Protein 4LDC (pdb70)

CATH classification: 2.60.40.150

Foldseek 3Di:
DDFFWKWKWKWAQAPVQQKIKIWGFKIGQGAADDPVRFFFKKKWKAKPPPVPPDGIDIFDTHPGHRIDGGGDMDIDRHHLVCLQVIKMKMWMWGDDDPDDIHTTFIAIAHCPDDDVSNVQSVVNSVDHRDMRIDMDTTDQDDPPDDDRD

Structure (mmCIF, N/CA/C/O backbone):
data_4LDC
#
_entry.id   4LDC
#
_cell.length_a   90.802
_cell.length_b   40.091
_cell.length_c   36.922
_cell.angle_alpha   90.00
_cell.angle_beta   105.47
_cell.angle_gamma   90.00
#
_symmetry.space_group_name_H-M   'C 1 2 1'
#
loop_
_entity.id
_entity.type
_entity.pdbx_description
1 polymer 'Double C2-like domain-containing protein beta'
2 non-polymer 'CALCIUM ION'
3 non-polymer 'CITRATE ANION'
4 water water
#
loop_
_atom_site.group_PDB
_atom_site.id
_atom_site.type_symbol
_atom_site.label_atom_id
_atom_site.label_alt_id
_atom_site.label_comp_id
_atom_site.label_asym_id
_atom_site.label_entity_id
_atom_site.label_seq_id
_atom_site.pdbx_PDB_ins_code
_atom_site.Cartn_x
_atom_site.Cartn_y
_atom_site.Cartn_z
_atom_site.occupancy
_atom_site.B_iso_or_equiv
_atom_site.auth_seq_id
_atom_site.auth_comp_id
_atom_site.auth_asym_id
_atom_site.auth_atom_id
_atom_site.pdbx_PDB_model_num
ATOM 1 N N . GLY A 1 1 ? 28.031 8.605 10.759 1.00 18.03 264 GLY A N 1
ATOM 2 C CA . GLY A 1 1 ? 27.042 7.982 9.839 1.00 16.93 264 GLY A CA 1
ATOM 3 C C . GLY A 1 1 ? 27.482 8.136 8.399 1.00 16.71 264 GLY A C 1
ATOM 4 O O . GLY A 1 1 ? 28.110 9.132 8.028 1.00 17.48 264 GLY A O 1
ATOM 10 N N . GLU A 1 2 ? 27.146 7.145 7.587 1.00 10.39 265 GLU A N 1
ATOM 11 C CA . GLU A 1 2 ? 27.503 7.156 6.180 1.00 9.77 265 GLU A CA 1
ATOM 12 C C . GLU A 1 2 ? 26.332 7.652 5.333 1.00 6.20 265 GLU A C 1
ATOM 13 O O . GLU A 1 2 ? 25.171 7.511 5.726 1.00 7.43 265 GLU A O 1
ATOM 25 N N . GLU A 1 3 ? 26.644 8.220 4.169 1.00 6.03 266 GLU A N 1
ATOM 26 C CA . GLU A 1 3 ? 25.635 8.818 3.296 1.00 5.22 266 GLU A CA 1
ATOM 27 C C . GLU A 1 3 ? 24.942 7.774 2.464 1.00 4.56 266 GLU A C 1
ATOM 28 O O . GLU A 1 3 ? 25.594 6.895 1.921 1.00 7.68 266 GLU A O 1
ATOM 40 N N . ARG A 1 4 ? 23.629 7.911 2.317 1.00 3.04 267 ARG A N 1
ATOM 41 C CA . ARG A 1 4 ? 22.838 6.914 1.612 1.00 3.42 267 ARG A CA 1
ATOM 42 C C . ARG A 1 4 ? 21.911 7.540 0.571 1.00 3.58 267 ARG A C 1
ATOM 43 O O . ARG A 1 4 ? 20.956 6.920 0.140 1.00 4.00 267 ARG A O 1
ATOM 64 N N . GLY A 1 5 ? 22.234 8.756 0.143 1.00 3.25 268 GLY A N 1
ATOM 65 C CA . GLY A 1 5 ? 21.406 9.479 -0.804 1.00 3.55 268 GLY A CA 1
ATOM 66 C C . GLY A 1 5 ? 20.874 10.751 -0.178 1.00 2.62 268 GLY A C 1
ATOM 67 O O . GLY A 1 5 ? 21.260 11.137 0.937 1.00 3.19 268 GLY A O 1
ATOM 71 N N . ARG A 1 6 ? 19.994 11.416 -0.913 1.00 2.73 269 ARG A N 1
ATOM 72 C CA . ARG A 1 6 ? 19.439 12.686 -0.466 1.00 3.03 269 ARG A CA 1
ATOM 73 C C . ARG A 1 6 ? 17.928 12.658 -0.621 1.00 1.54 269 ARG A C 1
ATOM 74 O O . ARG A 1 6 ? 17.401 12.012 -1.533 1.00 2.79 269 ARG A O 1
ATOM 95 N N . ILE A 1 7 ? 17.243 13.378 0.265 1.00 1.93 270 ILE A N 1
ATOM 96 C CA . ILE A 1 7 ? 15.795 13.486 0.225 1.00 1.63 270 ILE A CA 1
ATOM 97 C C . ILE A 1 7 ? 15.387 14.949 0.341 1.00 1.26 270 ILE A C 1
ATOM 98 O O . ILE A 1 7 ? 15.958 15.717 1.121 1.00 2.09 270 ILE A O 1
ATOM 114 N N . LEU A 1 8 ? 14.407 15.329 -0.475 1.00 1.53 271 LEU A N 1
ATOM 115 C CA . LEU A 1 8 ? 13.860 16.675 -0.482 1.00 1.37 271 LEU A CA 1
ATOM 116 C C . LEU A 1 8 ? 12.541 16.656 0.292 1.00 1.46 271 LEU A C 1
ATOM 117 O O . LEU A 1 8 ? 11.584 15.982 -0.112 1.00 1.94 271 LEU A O 1
ATOM 133 N N . ILE A 1 9 ? 12.514 17.372 1.414 1.00 2.00 272 ILE A N 1
ATOM 134 C CA . ILE A 1 9 ? 11.370 17.399 2.308 1.00 1.96 272 ILE A CA 1
ATOM 135 C C . ILE A 1 9 ? 10.811 18.802 2.394 1.00 1.89 272 ILE A C 1
ATOM 136 O O . ILE A 1 9 ? 11.564 19.767 2.540 1.00 2.03 272 ILE A O 1
ATOM 152 N N . SER A 1 10 ? 9.493 18.911 2.318 1.00 1.97 273 SER A N 1
ATOM 153 C CA A SER A 1 10 ? 8.832 20.191 2.534 0.41 3.18 273 SER A CA 1
ATOM 154 C CA B SER A 1 10 ? 8.816 20.180 2.520 0.59 3.49 273 SER A CA 1
ATOM 155 C C . SER A 1 10 ? 8.100 20.163 3.864 1.00 3.43 273 SER A C 1
ATOM 156 O O . SER A 1 10 ? 7.509 19.146 4.254 1.00 4.64 273 SER A O 1
ATOM 169 N N . LEU A 1 11 ? 8.158 21.278 4.577 1.00 2.99 274 LEU A N 1
ATOM 170 C CA . LEU A 1 11 ? 7.461 21.437 5.846 1.00 3.18 274 LEU A CA 1
ATOM 171 C C . LEU A 1 11 ? 6.690 22.743 5.810 1.00 3.59 274 LEU A C 1
ATOM 172 O O . LEU A 1 11 ? 7.237 23.783 5.449 1.00 4.36 274 LEU A O 1
ATOM 188 N N . LYS A 1 12 ? 5.437 22.700 6.231 1.00 3.32 275 LYS A N 1
ATOM 189 C CA . LYS A 1 12 ? 4.658 23.918 6.383 1.00 4.58 275 LYS A CA 1
ATOM 190 C C . LYS A 1 12 ? 3.719 23.758 7.548 1.00 4.24 275 LYS A C 1
ATOM 191 O O . LYS A 1 12 ? 2.927 22.814 7.579 1.00 5.60 275 LYS A O 1
ATOM 210 N N . TYR A 1 13 ? 3.804 24.653 8.522 1.00 4.06 276 TYR A N 1
ATOM 211 C CA . TYR A 1 13 ? 2.815 24.645 9.576 1.00 4.72 276 TYR A CA 1
ATOM 212 C C . TYR A 1 13 ? 1.654 25.543 9.166 1.00 5.76 276 TYR A C 1
ATOM 213 O O . TYR A 1 13 ? 1.823 26.749 8.944 1.00 6.95 276 TYR A O 1
ATOM 231 N N . SER A 1 14 ? 0.482 24.938 9.032 1.00 5.71 277 SER A N 1
ATOM 232 C CA . SE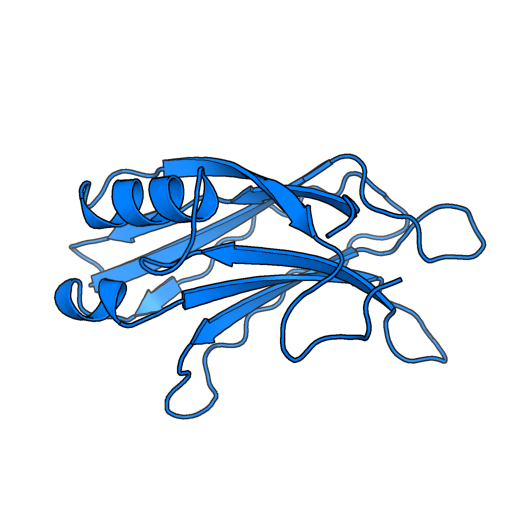R A 1 14 ? -0.726 25.668 8.684 1.00 7.05 277 SER A CA 1
ATOM 233 C C . SER A 1 14 ? -1.487 26.121 9.917 1.00 7.77 277 SER A C 1
ATOM 234 O O . SER A 1 14 ? -1.970 25.293 10.688 1.00 9.16 277 SER A O 1
ATOM 242 N N . SER A 1 15 ? -1.589 27.434 10.103 1.00 8.86 278 SER A N 1
ATOM 243 C CA . SER A 1 15 ? -2.372 28.000 11.202 1.00 12.20 278 SER A CA 1
ATOM 244 C C . SER A 1 15 ? -3.852 27.628 11.123 1.00 13.45 278 SER A C 1
ATOM 245 O O . SER A 1 15 ? -4.482 27.330 12.139 1.00 16.63 278 SER A O 1
ATOM 253 N N . GLN A 1 16 ? -4.410 27.665 9.919 1.00 14.91 279 GLN A N 1
ATOM 254 C CA . GLN A 1 16 ? -5.822 27.353 9.704 1.00 18.76 279 GLN A CA 1
ATOM 255 C C . GLN A 1 16 ? -6.135 25.907 10.078 1.00 17.81 279 GLN A C 1
ATOM 256 O O . GLN A 1 16 ? -7.086 25.631 10.814 1.00 19.97 279 GLN A O 1
ATOM 270 N N . LYS A 1 17 ? -5.325 24.986 9.570 1.00 14.33 280 LYS A N 1
ATOM 271 C CA . LYS A 1 17 ? -5.541 23.565 9.802 1.00 13.36 280 LYS A CA 1
ATOM 272 C C . LYS A 1 17 ? -5.082 23.148 11.191 1.00 9.90 280 LYS A C 1
ATOM 273 O O . LYS A 1 17 ? -5.487 22.109 11.698 1.00 11.51 280 LYS A O 1
ATOM 280 N N . GLN A 1 18 ? -4.224 23.960 11.796 1.00 9.61 281 GLN A N 1
ATOM 281 C CA . GLN A 1 18 ? -3.513 23.562 12.999 1.00 8.00 281 GLN A CA 1
ATOM 282 C C . GLN A 1 18 ? -2.821 22.223 1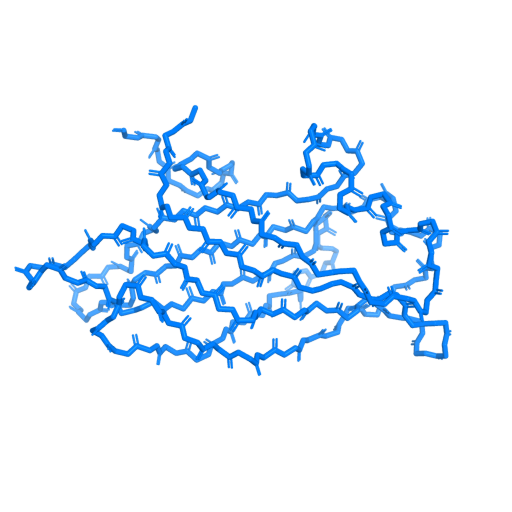2.762 1.00 6.63 281 GLN A C 1
ATOM 283 O O . GLN A 1 18 ? -3.052 21.230 13.454 1.00 8.12 281 GLN A O 1
ATOM 297 N N . GLY A 1 19 ? -1.971 22.203 11.747 1.00 6.29 282 GLY A N 1
ATOM 298 C CA . GLY A 1 19 ? -1.328 20.974 11.356 1.00 8.97 282 GLY A CA 1
ATOM 299 C C . GLY A 1 19 ? -0.017 21.217 10.654 1.00 7.04 282 GLY A C 1
ATOM 300 O O . GLY A 1 19 ? 0.178 22.241 9.985 1.00 7.33 282 GLY A O 1
ATOM 304 N N . LEU A 1 20 ? 0.873 20.248 10.815 1.00 5.21 283 LEU A N 1
ATOM 305 C CA . LEU A 1 20 ? 2.139 20.246 10.124 1.00 4.21 283 LEU A CA 1
ATOM 306 C C . LEU A 1 20 ? 1.986 19.465 8.837 1.00 3.83 283 LEU A C 1
ATOM 307 O O . LEU A 1 20 ? 1.696 18.263 8.853 1.00 3.89 283 LEU A O 1
ATOM 323 N N . LEU A 1 21 ? 2.187 20.155 7.722 1.00 3.33 284 LEU A N 1
ATOM 324 C CA . LEU A 1 21 ? 2.174 19.523 6.415 1.00 3.96 284 LEU A CA 1
ATOM 325 C C . LEU A 1 21 ? 3.572 19.063 6.078 1.00 3.47 284 LEU A C 1
ATOM 326 O O . LEU A 1 21 ? 4.504 19.863 6.044 1.00 4.60 284 LEU A O 1
ATOM 342 N N . VAL A 1 22 ? 3.706 17.766 5.829 1.00 2.97 285 VAL A N 1
ATOM 343 C CA . VAL A 1 22 ? 4.985 17.153 5.516 1.00 2.68 285 VAL A CA 1
ATOM 344 C C . VAL A 1 22 ? 4.944 16.626 4.093 1.00 3.21 285 VAL A C 1
ATOM 345 O O . VAL A 1 22 ? 4.170 15.708 3.776 1.00 5.02 285 VAL A O 1
ATOM 358 N N . GLY A 1 23 ? 5.776 17.206 3.236 1.00 2.43 286 GLY A N 1
ATOM 359 C CA . GLY A 1 23 ? 5.882 16.767 1.860 1.00 3.21 286 GLY A CA 1
ATOM 360 C C . GLY A 1 23 ? 7.136 15.955 1.627 1.00 2.25 286 GLY A C 1
ATOM 361 O O . GLY A 1 23 ? 8.244 16.385 1.939 1.00 3.35 286 GLY A O 1
ATOM 365 N N . ILE A 1 24 ? 6.944 14.756 1.094 1.00 1.80 287 ILE A N 1
ATOM 366 C CA . ILE A 1 24 ? 8.032 13.930 0.628 1.00 2.12 287 ILE A CA 1
ATOM 367 C C . ILE A 1 24 ? 8.072 14.146 -0.875 1.00 2.31 287 ILE A C 1
ATOM 368 O O . ILE A 1 24 ? 7.210 13.657 -1.617 1.00 2.85 287 ILE A O 1
ATOM 384 N N . VAL A 1 25 ? 9.046 14.931 -1.320 1.00 2.29 288 VAL A N 1
ATOM 385 C CA . VAL A 1 25 ? 9.045 15.411 -2.692 1.00 2.49 288 VAL A CA 1
ATOM 386 C C . VAL A 1 25 ? 9.744 14.396 -3.602 1.00 2.27 288 VAL A C 1
ATOM 387 O O . VAL A 1 25 ? 9.112 13.777 -4.455 1.00 2.75 288 VAL A O 1
ATOM 400 N N . ARG A 1 26 ? 11.041 14.200 -3.405 1.00 2.10 289 ARG A N 1
ATOM 401 C CA . ARG A 1 26 ? 11.795 13.279 -4.245 1.00 2.25 289 ARG A CA 1
ATOM 402 C C . ARG A 1 26 ? 13.100 12.950 -3.542 1.00 2.26 289 ARG A C 1
ATOM 403 O O . ARG A 1 26 ? 13.451 13.585 -2.546 1.00 2.45 289 ARG A O 1
A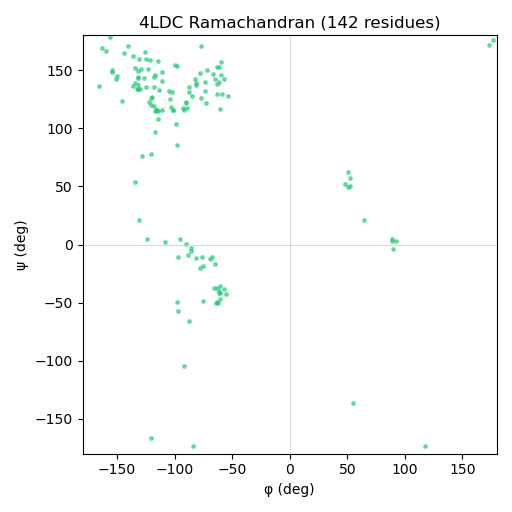TOM 424 N N . CYS A 1 27 ? 13.802 11.947 -4.064 1.00 2.22 290 CYS A N 1
ATOM 425 C CA . CYS A 1 27 ? 15.124 11.576 -3.576 1.00 2.59 290 CYS A CA 1
ATOM 426 C C . CYS A 1 27 ? 16.120 11.587 -4.719 1.00 3.16 290 CYS A C 1
ATOM 427 O O . CYS A 1 27 ? 15.739 11.448 -5.882 1.00 4.52 290 CYS A O 1
ATOM 435 N N . ALA A 1 28 ? 17.397 11.689 -4.371 1.00 3.44 291 ALA A N 1
ATOM 436 C CA . ALA A 1 28 ? 18.485 11.673 -5.344 1.00 3.50 291 ALA A CA 1
ATOM 437 C C . ALA A 1 28 ? 19.564 10.692 -4.894 1.00 2.61 291 ALA A C 1
ATOM 438 O O . ALA A 1 28 ? 19.978 10.708 -3.730 1.00 3.35 291 ALA A O 1
ATOM 445 N N . HIS A 1 29 ? 20.028 9.863 -5.830 1.00 2.91 292 HIS A N 1
ATOM 446 C CA . HIS A 1 29 ? 21.175 8.965 -5.616 1.00 3.39 292 HIS A CA 1
ATOM 447 C C . HIS A 1 29 ? 21.065 8.128 -4.361 1.00 2.79 292 HIS A C 1
ATOM 448 O O . HIS A 1 29 ? 21.991 8.024 -3.575 1.00 3.31 292 HIS A O 1
ATOM 463 N N . LEU A 1 30 ? 19.918 7.492 -4.218 1.00 2.81 293 LEU A N 1
ATOM 464 C CA . LEU A 1 30 ? 19.715 6.553 -3.142 1.00 2.38 293 LEU A CA 1
ATOM 465 C C . LEU A 1 30 ? 20.659 5.359 -3.256 1.00 3.39 293 LEU A C 1
ATOM 466 O O . LEU A 1 30 ? 21.057 4.953 -4.358 1.00 3.48 293 LEU A O 1
ATOM 482 N N . ALA A 1 31 ? 20.970 4.762 -2.113 1.00 2.33 294 ALA A N 1
ATOM 483 C CA . ALA A 1 31 ? 21.678 3.493 -2.098 1.00 3.96 294 ALA A CA 1
ATOM 484 C C . ALA A 1 31 ? 20.855 2.413 -2.789 1.00 2.39 294 ALA A C 1
ATOM 485 O O . ALA A 1 31 ? 19.638 2.346 -2.625 1.00 3.77 294 ALA A O 1
ATOM 492 N N . ALA A 1 32 ? 21.546 1.573 -3.556 1.00 3.42 295 ALA A N 1
ATOM 493 C CA . ALA A 1 32 ? 20.942 0.453 -4.259 1.00 2.45 295 ALA A CA 1
ATOM 494 C C . ALA A 1 32 ? 20.962 -0.776 -3.378 1.00 3.42 295 ALA A C 1
ATOM 495 O O . ALA A 1 32 ? 22.040 -1.228 -2.974 1.00 5.89 295 ALA A O 1
ATOM 502 N N . MET A 1 33 ? 19.800 -1.354 -3.117 1.00 2.80 296 MET A N 1
ATOM 503 C CA A MET A 1 33 ? 19.714 -2.513 -2.238 0.45 2.09 296 MET A CA 1
ATOM 504 C CA B MET A 1 33 ? 19.711 -2.508 -2.236 0.55 2.51 296 MET A CA 1
ATOM 505 C C . MET A 1 33 ? 19.170 -3.753 -2.935 1.00 2.79 296 MET A C 1
ATOM 506 O O . MET A 1 33 ? 18.731 -4.704 -2.274 1.00 2.34 296 MET A O 1
ATOM 531 N N . ASP A 1 34 ? 19.214 -3.749 -4.268 1.00 2.46 297 ASP A N 1
ATOM 532 C CA . ASP A 1 34 ? 18.764 -4.892 -5.048 1.00 3.41 297 ASP A CA 1
ATOM 533 C C . ASP A 1 34 ? 19.885 -5.432 -5.921 1.00 3.88 297 ASP A C 1
ATOM 534 O O . ASP A 1 34 ? 20.847 -4.734 -6.238 1.00 4.55 297 ASP A O 1
ATOM 543 N N . ALA A 1 35 ? 19.718 -6.693 -6.312 1.00 4.76 298 ALA A N 1
ATOM 544 C CA . ALA A 1 35 ? 20.664 -7.421 -7.146 1.00 6.92 298 ALA A CA 1
ATOM 545 C C . ALA A 1 35 ? 20.791 -6.825 -8.543 1.00 10.06 298 ALA A C 1
ATOM 546 O O . ALA A 1 35 ? 21.747 -7.140 -9.250 1.00 13.74 298 ALA A O 1
ATOM 553 N N . ASN A 1 36 ? 19.843 -5.992 -8.963 1.00 5.86 299 ASN A N 1
ATOM 554 C CA . ASN A 1 36 ? 19.906 -5.357 -10.282 1.00 5.49 299 ASN A CA 1
ATOM 555 C C . ASN A 1 36 ? 20.643 -4.010 -10.291 1.00 5.18 299 ASN A C 1
ATOM 556 O O . ASN A 1 36 ? 20.751 -3.372 -11.333 1.00 7.41 299 ASN A O 1
ATOM 567 N N . GLY A 1 37 ? 21.149 -3.577 -9.137 1.00 5.61 300 GLY A N 1
ATOM 568 C CA . GLY A 1 37 ? 21.839 -2.302 -9.031 1.00 5.30 300 GLY A CA 1
ATOM 569 C C . GLY A 1 37 ? 20.946 -1.109 -8.713 1.00 4.27 300 GLY A C 1
ATOM 570 O O . GLY A 1 37 ? 21.420 0.036 -8.682 1.00 3.92 300 GLY A O 1
ATOM 574 N N . TYR A 1 38 ? 19.668 -1.385 -8.465 1.00 3.49 301 TYR A N 1
ATOM 575 C CA . TYR A 1 38 ? 18.694 -0.356 -8.117 1.00 3.17 301 TYR A CA 1
ATOM 576 C C . TYR A 1 38 ? 18.079 -0.627 -6.738 1.00 2.61 301 TYR A C 1
ATOM 577 O O . TYR A 1 38 ? 18.618 -1.415 -5.953 1.00 3.57 301 TYR A O 1
ATOM 595 N N . SER A 1 39 ? 16.986 0.074 -6.443 1.00 1.83 302 SER A N 1
ATOM 596 C CA . SER A 1 39 ? 16.123 -0.151 -5.289 1.00 2.11 302 SER A CA 1
ATOM 597 C C . SER A 1 39 ? 14.688 0.047 -5.763 1.00 1.93 302 SER A C 1
ATOM 598 O O . SER A 1 39 ? 14.475 0.541 -6.874 1.00 2.23 302 SER A O 1
ATOM 606 N N . ASP A 1 40 ? 13.724 -0.298 -4.908 1.00 1.60 303 ASP A N 1
ATOM 607 C CA . ASP A 1 40 ? 12.309 -0.015 -5.157 1.00 1.67 303 ASP A CA 1
ATOM 608 C C . ASP A 1 40 ? 11.834 0.857 -3.989 1.00 1.86 303 ASP A C 1
ATOM 609 O O . ASP A 1 40 ? 11.204 0.375 -3.042 1.00 2.30 303 ASP A O 1
ATOM 618 N N . PRO A 1 41 ? 12.170 2.150 -4.027 1.00 1.83 304 PRO A N 1
ATOM 619 C CA . PRO A 1 41 ? 12.041 2.955 -2.804 1.00 1.88 304 PRO A CA 1
ATOM 620 C C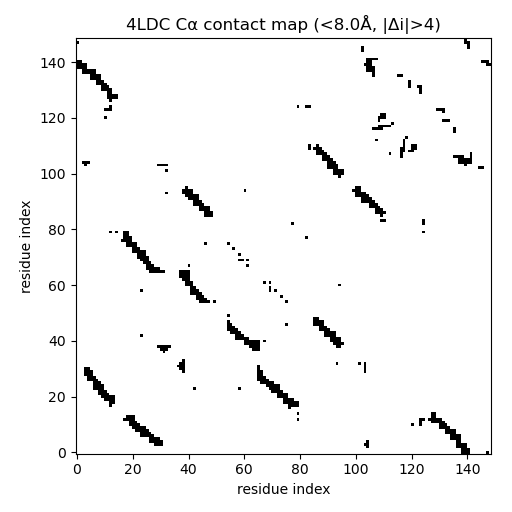 . PRO A 1 41 ? 10.634 3.403 -2.439 1.00 2.00 304 PRO A C 1
ATOM 621 O O . PRO A 1 41 ? 9.787 3.686 -3.294 1.00 2.29 304 PRO A O 1
ATOM 632 N N . TYR A 1 42 ? 10.429 3.496 -1.130 1.00 2.11 305 TYR A N 1
ATOM 633 C CA . TYR A 1 42 ? 9.288 4.201 -0.556 1.00 2.06 305 TYR A CA 1
ATOM 634 C C . TYR A 1 42 ? 9.787 4.873 0.712 1.00 1.78 305 TYR A C 1
ATOM 635 O O . TYR A 1 42 ? 10.852 4.538 1.239 1.00 2.03 305 TYR A O 1
ATOM 653 N N . VAL A 1 43 ? 9.002 5.815 1.214 1.00 1.67 306 VAL A N 1
ATOM 654 C CA . VAL A 1 43 ? 9.394 6.609 2.365 1.00 2.16 306 VAL A CA 1
ATOM 655 C C . VAL A 1 43 ? 8.320 6.500 3.431 1.00 1.74 306 VAL A C 1
ATOM 656 O O . VAL A 1 43 ? 7.123 6.544 3.136 1.00 2.71 306 VAL A O 1
ATOM 669 N N . LYS A 1 44 ? 8.765 6.310 4.667 1.00 2.51 307 LYS A N 1
ATOM 670 C CA . LYS A 1 44 ? 7.889 6.326 5.824 1.00 3.55 307 LYS A CA 1
ATOM 671 C C . LYS A 1 44 ? 8.168 7.558 6.670 1.00 2.62 307 LYS A C 1
ATOM 672 O O . LYS A 1 44 ? 9.300 8.031 6.744 1.00 3.99 307 LYS A O 1
ATOM 691 N N . THR A 1 45 ? 7.125 8.061 7.315 1.00 2.81 308 THR A N 1
ATOM 692 C CA . THR A 1 45 ? 7.275 9.145 8.275 1.00 3.66 308 THR A CA 1
ATOM 693 C C . THR A 1 45 ? 6.530 8.824 9.551 1.00 2.25 308 THR A C 1
ATOM 694 O O . THR A 1 45 ? 5.459 8.216 9.518 1.00 3.26 308 THR A O 1
ATOM 705 N N . TYR A 1 46 ? 7.129 9.243 10.663 1.00 2.87 309 TYR A N 1
ATOM 706 C CA . TYR A 1 46 ? 6.502 9.214 11.982 1.00 3.24 309 TYR A CA 1
ATOM 707 C C . TYR A 1 46 ? 6.763 10.539 12.666 1.00 3.42 309 TYR A C 1
ATOM 708 O O . TYR A 1 46 ? 7.774 11.196 12.406 1.00 3.69 309 TYR A O 1
ATOM 726 N N . LEU A 1 47 ? 5.850 10.910 13.554 1.00 3.54 310 LEU A N 1
ATOM 727 C CA . LEU A 1 47 ? 6.023 12.076 14.411 1.00 4.06 310 LEU A CA 1
ATOM 728 C C . LEU A 1 47 ? 6.047 11.583 15.846 1.00 4.29 310 LEU A C 1
ATOM 729 O O . LEU A 1 47 ? 5.055 11.031 16.329 1.00 5.77 310 LEU A O 1
ATOM 745 N N . LYS A 1 48 ? 7.191 11.747 16.504 1.00 4.64 311 LYS A N 1
ATOM 746 C CA . LYS A 1 48 ? 7.454 11.078 17.774 1.00 6.24 311 LYS A CA 1
ATOM 747 C C . LYS A 1 48 ? 7.775 12.093 18.861 1.00 6.08 311 LYS A C 1
ATOM 748 O O . LYS A 1 48 ? 8.320 13.150 18.575 1.00 6.27 311 LYS A O 1
ATOM 767 N N . PRO A 1 49 ? 7.458 11.764 20.125 1.00 7.54 312 PRO A N 1
ATOM 768 C CA . PRO A 1 49 ? 6.791 10.535 20.561 1.00 8.45 312 PRO A CA 1
ATOM 769 C C . PRO A 1 49 ? 5.395 10.423 19.991 1.00 10.11 312 PRO A C 1
ATOM 770 O O . PRO A 1 49 ? 4.644 11.398 19.921 1.00 11.66 312 PRO A O 1
ATOM 781 N N . ASP A 1 50 ? 5.059 9.221 19.557 1.00 11.90 313 ASP A N 1
ATOM 782 C CA . ASP A 1 50 ? 3.803 8.999 18.858 1.00 15.55 313 ASP A CA 1
ATOM 783 C C . ASP A 1 50 ? 2.789 8.468 19.859 1.00 21.99 313 ASP A C 1
ATOM 784 O O . ASP A 1 50 ? 2.621 7.255 20.018 1.00 19.53 313 ASP A O 1
ATOM 793 N N . VAL A 1 51 ? 2.139 9.396 20.554 1.00 27.51 314 VAL A N 1
ATOM 794 C CA . VAL A 1 51 ? 1.099 9.037 21.493 1.00 30.79 314 VAL A CA 1
ATOM 795 C C . VAL A 1 51 ? 0.028 8.321 20.690 1.00 31.51 314 VAL A C 1
ATOM 796 O O . VAL A 1 51 ? -0.523 8.885 19.746 1.00 33.21 314 VAL A O 1
ATOM 809 N N . ASP A 1 52 ? -0.198 7.052 21.007 1.00 33.35 315 ASP A N 1
ATOM 810 C CA . ASP A 1 52 ? -1.283 6.292 20.398 1.00 29.16 315 ASP A CA 1
ATOM 811 C C . ASP A 1 52 ? -0.889 5.587 19.105 1.00 29.25 315 ASP A C 1
ATOM 812 O O . ASP A 1 52 ? -1.731 4.951 18.477 1.00 25.18 315 ASP A O 1
ATOM 821 N N . LYS A 1 53 ? 0.383 5.683 18.725 1.00 19.28 316 LYS A N 1
ATOM 822 C CA . LYS A 1 53 ? 0.909 4.883 17.626 1.00 14.54 316 LYS A CA 1
ATOM 823 C C . LYS A 1 53 ? 0.063 5.020 16.366 1.00 11.93 316 LYS A C 1
ATOM 824 O O . LYS A 1 53 ? -0.305 4.017 15.753 1.00 12.56 316 LYS A O 1
ATOM 828 N N . LYS A 1 54 ? -0.224 6.255 15.970 1.00 10.22 317 LYS A N 1
ATOM 829 C CA . LYS A 1 54 ? -1.070 6.496 14.808 1.00 11.57 317 LYS A CA 1
ATOM 830 C C . LYS A 1 54 ? -0.414 7.373 13.750 1.00 9.06 317 LYS A C 1
ATOM 831 O O . LYS A 1 54 ? -1.055 7.719 12.759 1.00 10.44 317 LYS A O 1
ATOM 835 N N . SER A 1 55 ? 0.851 7.732 13.942 1.00 6.25 318 SER A N 1
ATOM 836 C CA . SER A 1 55 ? 1.468 8.729 13.067 1.00 5.51 318 SER A CA 1
ATOM 837 C C . SER A 1 55 ? 2.082 8.189 11.772 1.00 4.69 318 SER A C 1
ATOM 838 O O . SER A 1 55 ? 2.534 8.962 10.934 1.00 5.24 318 SER A O 1
ATOM 846 N N . LYS A 1 56 ? 2.107 6.884 11.592 1.00 4.15 319 LYS A N 1
ATOM 847 C CA . LYS A 1 56 ? 2.755 6.317 10.421 1.00 5.37 319 LYS A CA 1
ATOM 848 C C . LYS A 1 56 ? 2.145 6.819 9.112 1.00 5.46 319 LYS A C 1
ATOM 849 O O . LYS A 1 56 ? 0.925 6.752 8.922 1.00 6.17 319 LYS A O 1
ATOM 868 N N . HIS A 1 57 ? 2.995 7.291 8.209 1.00 4.22 320 HIS A N 1
ATOM 869 C CA A HIS A 1 57 ? 2.595 7.491 6.827 0.63 4.30 320 HIS A CA 1
ATOM 870 C CA B HIS A 1 57 ? 2.597 7.494 6.818 0.37 4.87 320 HIS A CA 1
ATOM 871 C C . HIS A 1 57 ? 3.616 6.823 5.922 1.00 4.44 320 HIS A C 1
ATOM 872 O O . HIS A 1 57 ? 4.789 6.748 6.259 1.00 4.97 320 HIS A O 1
ATOM 899 N N . LYS A 1 58 ? 3.156 6.335 4.779 1.00 5.34 321 LYS A N 1
ATOM 900 C CA . LYS A 1 58 ? 4.028 5.714 3.802 1.00 4.55 321 LYS A CA 1
ATOM 901 C C . LYS A 1 58 ? 3.666 6.200 2.407 1.00 3.89 321 LYS A C 1
ATOM 902 O O . LYS A 1 58 ? 2.482 6.286 2.047 1.00 5.27 321 LYS A O 1
A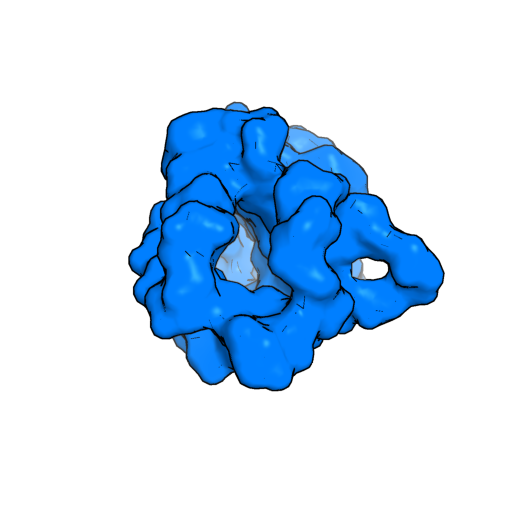TOM 911 N N . THR A 1 59 ? 4.678 6.521 1.617 1.00 2.75 322 THR A N 1
ATOM 912 C CA . THR A 1 59 ? 4.44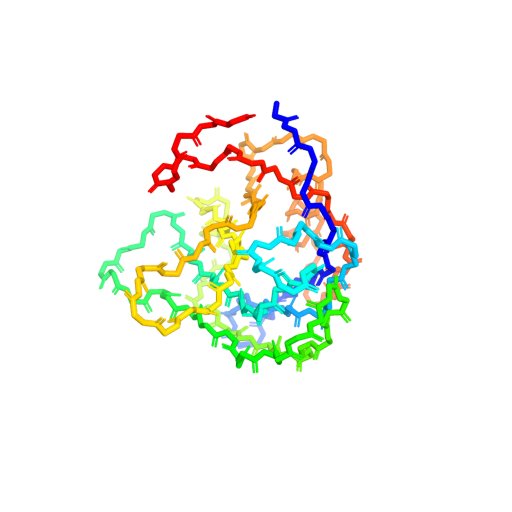7 6.844 0.221 1.00 3.00 322 THR A CA 1
ATOM 913 C C . THR A 1 59 ? 4.212 5.580 -0.587 1.00 4.21 322 THR A C 1
ATOM 914 O O . THR A 1 59 ? 4.407 4.459 -0.102 1.00 4.11 322 THR A O 1
ATOM 925 N N . ALA A 1 60 ? 3.805 5.774 -1.837 1.00 3.39 323 ALA A N 1
ATOM 926 C CA . ALA A 1 60 ? 3.821 4.710 -2.828 1.00 5.03 323 ALA A CA 1
ATOM 927 C C . ALA A 1 60 ? 5.247 4.199 -3.017 1.00 3.68 323 ALA A C 1
ATOM 928 O O . ALA A 1 60 ? 6.233 4.910 -2.732 1.00 3.08 323 ALA A O 1
ATOM 935 N N . VAL A 1 61 ? 5.344 2.966 -3.507 1.00 3.55 324 VAL A N 1
ATOM 936 C CA . VAL A 1 61 ? 6.603 2.360 -3.914 1.00 3.55 324 VAL A CA 1
ATOM 937 C C . VAL A 1 61 ? 6.876 2.717 -5.366 1.00 4.07 324 VAL A C 1
ATOM 938 O O . VAL A 1 61 ? 5.999 2.580 -6.230 1.00 5.53 324 VAL A O 1
ATOM 951 N N . LYS A 1 62 ? 8.087 3.186 -5.643 1.00 3.67 325 LYS A N 1
ATOM 952 C CA . LYS A 1 62 ? 8.529 3.423 -7.012 1.00 4.52 325 LYS A CA 1
ATOM 953 C C . LYS A 1 62 ? 9.490 2.311 -7.406 1.00 5.83 325 LYS A C 1
ATOM 954 O O . LYS A 1 62 ? 10.403 1.967 -6.664 1.00 10.06 325 LYS A O 1
ATOM 973 N N . LYS A 1 63 ? 9.287 1.731 -8.572 1.00 3.92 326 LYS A N 1
ATOM 974 C CA . LYS A 1 63 ? 10.036 0.561 -8.968 1.00 4.65 326 LYS A CA 1
ATOM 975 C C . LYS A 1 63 ? 11.344 0.904 -9.652 1.00 3.23 326 LYS A C 1
ATOM 976 O O . LYS A 1 63 ? 11.392 1.752 -10.530 1.00 4.72 326 LYS A O 1
ATOM 986 N N . LYS A 1 64 ? 12.391 0.196 -9.249 1.00 3.03 327 LYS A N 1
ATOM 987 C CA . LYS A 1 64 ? 13.647 0.179 -9.977 1.00 3.52 327 LYS A CA 1
ATOM 988 C C . LYS A 1 64 ? 14.161 1.577 -10.302 1.00 3.19 327 LYS A C 1
ATOM 989 O O . LYS A 1 64 ? 14.338 1.957 -11.460 1.00 4.44 327 LYS A O 1
ATOM 1008 N N . THR A 1 65 ? 14.432 2.333 -9.252 1.00 3.09 328 THR A N 1
ATOM 1009 C CA . THR A 1 65 ? 14.968 3.677 -9.401 1.00 3.26 328 THR A CA 1
ATOM 1010 C C . THR A 1 65 ? 15.751 4.074 -8.159 1.00 3.27 328 THR A C 1
ATOM 1011 O O . THR A 1 65 ? 15.427 3.656 -7.044 1.00 5.16 328 THR A O 1
ATOM 1022 N N . LEU A 1 66 ? 16.774 4.890 -8.362 1.00 2.46 329 LEU A N 1
ATOM 1023 C CA . LEU A 1 66 ? 17.550 5.462 -7.273 1.00 2.81 329 LEU A CA 1
ATOM 1024 C C . LEU A 1 66 ? 17.244 6.956 -7.146 1.00 2.53 329 LEU A C 1
ATOM 1025 O O . LEU A 1 66 ? 17.828 7.637 -6.304 1.00 3.06 329 LEU A O 1
ATOM 1041 N N . ASN A 1 67 ? 16.327 7.450 -7.977 1.00 2.35 330 ASN A N 1
ATOM 1042 C CA . ASN A 1 67 ? 15.984 8.864 -8.012 1.00 3.61 330 ASN A CA 1
ATOM 1043 C C . ASN A 1 67 ? 14.464 9.058 -8.056 1.00 2.82 330 ASN A C 1
ATOM 1044 O O . ASN A 1 67 ? 13.932 9.726 -8.944 1.00 4.13 330 ASN A O 1
ATOM 1055 N N . PRO A 1 68 ? 13.744 8.446 -7.103 1.00 2.49 331 PRO A N 1
ATOM 1056 C CA . PRO A 1 68 ? 12.282 8.480 -7.147 1.00 2.72 331 PRO A CA 1
ATOM 1057 C C . PRO A 1 68 ? 11.705 9.869 -6.929 1.00 2.75 331 PRO A C 1
ATOM 1058 O O . PRO A 1 68 ? 12.235 10.664 -6.152 1.00 3.50 331 PRO A O 1
ATOM 1069 N N . GLU A 1 69 ? 10.588 10.128 -7.594 1.00 3.11 332 GLU A N 1
ATOM 1070 C CA . GLU A 1 69 ? 9.797 11.334 -7.381 1.00 3.98 332 GLU A CA 1
ATOM 1071 C C . GLU A 1 69 ? 8.451 10.920 -6.804 1.00 4.99 332 GLU A C 1
ATOM 1072 O O . GLU A 1 69 ? 7.678 10.225 -7.455 1.00 9.29 332 GLU A O 1
ATOM 1084 N N . PHE A 1 70 ? 8.189 11.330 -5.569 1.00 3.55 333 PHE A N 1
ATOM 1085 C CA . PHE A 1 70 ? 6.965 10.949 -4.855 1.00 3.36 333 PHE A CA 1
ATOM 1086 C C . PHE A 1 70 ? 5.887 12.027 -4.933 1.00 3.32 333 PHE A C 1
ATOM 1087 O O . PHE A 1 70 ? 4.735 11.733 -5.258 1.00 4.47 333 PHE A O 1
ATOM 1104 N N . ASN A 1 71 ? 6.269 13.265 -4.635 1.00 3.51 334 ASN A N 1
ATOM 1105 C CA . ASN A 1 71 ? 5.339 14.390 -4.595 1.00 4.53 334 ASN A CA 1
ATOM 1106 C C . ASN A 1 71 ? 4.083 14.045 -3.803 1.00 3.83 334 ASN A C 1
ATOM 1107 O O . ASN A 1 71 ? 2.963 14.239 -4.280 1.00 5.46 334 ASN A O 1
ATOM 1118 N N . GLU A 1 72 ? 4.281 13.551 -2.586 1.00 3.65 335 GLU A N 1
ATOM 1119 C CA . GLU A 1 72 ? 3.171 13.267 -1.689 1.00 4.23 335 GLU A CA 1
ATOM 1120 C C . GLU A 1 72 ? 3.277 14.137 -0.459 1.00 5.65 335 GLU A C 1
ATOM 1121 O O . GLU A 1 72 ? 4.379 14.431 0.004 1.00 9.18 335 GLU A O 1
ATOM 1133 N N . GLU A 1 73 ? 2.142 14.549 0.083 1.00 4.43 336 GLU A N 1
ATOM 1134 C CA . GLU A 1 73 ? 2.134 15.341 1.294 1.00 4.60 336 GLU A CA 1
ATOM 1135 C C . GLU A 1 73 ? 1.081 14.807 2.250 1.00 5.11 336 GLU A C 1
ATOM 1136 O O . GLU A 1 73 ? -0.021 14.447 1.848 1.00 5.89 336 GLU A O 1
ATOM 1148 N N . PHE A 1 74 ? 1.458 14.777 3.525 1.00 6.39 337 PHE A N 1
ATOM 1149 C CA A PHE A 1 74 ? 0.615 14.287 4.607 0.65 6.33 337 PHE A CA 1
ATOM 1150 C CA B PHE A 1 74 ? 0.583 14.301 4.590 0.35 8.25 337 PHE A CA 1
ATOM 1151 C C . PHE A 1 74 ? 0.496 15.377 5.660 1.00 5.22 337 PHE A C 1
ATOM 1152 O O . PHE A 1 74 ? 1.234 16.351 5.638 1.00 5.50 337 PHE A O 1
ATOM 1183 N N . CYS A 1 75 ? -0.404 15.190 6.611 1.00 6.48 338 CYS A N 1
ATOM 1184 C CA . CYS A 1 75 ? -0.653 16.204 7.620 1.00 7.31 338 CYS A CA 1
ATOM 1185 C C . CYS A 1 75 ? -0.682 15.588 8.999 1.00 7.10 338 CYS A C 1
ATOM 1186 O O . CYS A 1 75 ? -1.322 14.561 9.225 1.00 9.62 338 CYS A O 1
ATOM 1194 N N . TYR A 1 76 ? 0.005 16.227 9.932 1.00 4.83 339 TYR A N 1
ATOM 1195 C CA . TYR A 1 76 ? -0.091 15.866 11.336 1.00 5.54 339 TYR A CA 1
ATOM 1196 C C . TYR A 1 76 ? -0.796 16.976 12.078 1.00 5.50 339 TYR A C 1
ATOM 1197 O O . TYR A 1 76 ? -0.299 18.094 12.143 1.00 5.69 339 TYR A O 1
ATOM 1215 N N . GLU A 1 77 ? -1.965 16.675 12.633 1.00 5.54 340 GLU A N 1
ATOM 1216 C CA . GLU A 1 77 ? -2.695 17.639 13.433 1.00 5.77 340 GLU A CA 1
ATOM 1217 C C . GLU A 1 77 ? -2.003 17.823 14.776 1.00 7.04 340 GLU A C 1
ATOM 1218 O O . GLU A 1 77 ? -1.813 16.873 15.534 1.00 8.65 340 GLU A O 1
ATOM 1230 N N . ILE A 1 78 ? -1.614 19.057 15.059 1.00 6.03 341 ILE A N 1
ATOM 1231 C CA . ILE A 1 78 ? -0.843 19.347 16.254 1.00 7.05 341 ILE A CA 1
ATOM 1232 C C . ILE A 1 78 ? -0.849 20.850 16.483 1.00 7.21 341 ILE A C 1
ATOM 1233 O O . ILE A 1 78 ? -0.723 21.620 15.530 1.00 7.79 341 ILE A O 1
ATOM 1249 N N . LYS A 1 79 ? -1.039 21.273 17.732 1.00 7.26 342 LYS A N 1
ATOM 1250 C CA . LYS A 1 79 ? -1.016 22.696 18.014 1.00 7.39 342 LYS A CA 1
ATOM 1251 C C . LYS A 1 79 ? 0.420 23.201 17.912 1.00 6.49 342 LYS A C 1
ATOM 1252 O O . LYS A 1 79 ? 1.382 22.462 18.149 1.00 6.15 342 LYS A O 1
ATOM 1263 N N . HIS A 1 80 ? 0.571 24.458 17.527 1.00 6.89 343 HIS A N 1
ATOM 1264 C CA . HIS A 1 80 ? 1.893 24.968 17.209 1.00 7.05 343 HIS A CA 1
ATOM 1265 C C . HIS A 1 80 ? 2.839 24.811 18.388 1.00 6.82 343 HIS A C 1
ATOM 1266 O O . HIS A 1 80 ? 4.016 24.496 18.209 1.00 8.04 343 HIS A O 1
ATOM 1281 N N . GLY A 1 81 ? 2.325 25.033 19.594 1.00 6.66 344 GLY A N 1
ATOM 1282 C CA . GLY A 1 81 ? 3.143 24.949 20.794 1.00 8.95 344 GLY A CA 1
ATOM 1283 C C . GLY A 1 81 ? 3.648 23.557 21.138 1.00 8.94 344 GLY A C 1
ATOM 1284 O O . GLY A 1 81 ? 4.498 23.400 22.016 1.00 11.93 344 GLY A O 1
ATOM 1288 N N . ASP A 1 82 ? 3.136 22.536 20.462 1.00 7.36 345 ASP A N 1
ATOM 1289 C CA . ASP A 1 82 ? 3.597 21.175 20.701 1.00 6.86 345 ASP A CA 1
ATOM 1290 C C . ASP A 1 82 ? 4.648 20.742 19.683 1.00 6.05 345 ASP A C 1
ATOM 1291 O O . ASP A 1 82 ? 5.281 19.705 19.860 1.00 7.11 345 ASP A O 1
ATOM 1300 N N . LEU A 1 83 ? 4.837 21.523 18.620 1.00 5.92 346 LEU A N 1
ATOM 1301 C CA . LEU A 1 83 ? 5.803 21.143 17.581 1.00 7.36 346 LEU A CA 1
ATOM 1302 C C . LEU A 1 83 ? 7.194 20.891 18.158 1.00 5.68 346 LEU A C 1
ATOM 1303 O O . LEU A 1 83 ? 7.877 19.946 17.773 1.00 6.45 346 LEU A O 1
ATOM 1319 N N . ALA A 1 84 ? 7.618 21.748 19.079 1.00 5.42 347 ALA A N 1
ATOM 1320 C CA . ALA A 1 84 ? 8.969 21.655 19.616 1.00 5.91 347 ALA A CA 1
ATOM 1321 C C . ALA A 1 84 ? 9.151 20.415 20.488 1.00 4.50 347 ALA A C 1
ATOM 1322 O O . ALA A 1 84 ? 10.272 20.045 20.816 1.00 5.01 347 ALA A O 1
ATOM 1329 N N . LYS A 1 85 ? 8.047 19.764 20.845 1.00 3.96 348 LYS A N 1
ATOM 1330 C CA . LYS A 1 85 ? 8.099 18.529 21.623 1.00 4.76 348 LYS A CA 1
ATOM 1331 C C . LYS A 1 85 ? 8.383 17.296 20.767 1.00 4.94 348 LYS A C 1
ATOM 1332 O O . LYS A 1 85 ? 8.640 16.218 21.300 1.00 5.98 348 LYS A O 1
ATOM 1351 N N . LYS A 1 86 ? 8.315 17.443 19.446 1.00 4.54 349 LYS A N 1
ATOM 1352 C CA . LYS A 1 86 ? 8.317 16.284 18.561 1.00 5.11 349 LYS A CA 1
ATOM 1353 C C . LYS A 1 86 ? 9.544 16.210 17.673 1.00 4.74 349 LYS A C 1
ATOM 1354 O O . LYS A 1 86 ? 10.201 17.212 17.397 1.00 5.60 349 LYS A O 1
ATOM 1373 N N . THR A 1 87 ? 9.817 14.998 17.203 1.00 4.93 350 THR A N 1
ATOM 1374 C CA . THR A 1 87 ? 10.775 14.783 16.133 1.00 5.61 350 THR A CA 1
ATOM 1375 C C . THR A 1 87 ? 10.047 14.164 14.954 1.00 5.00 350 THR A C 1
ATOM 1376 O O . THR A 1 87 ? 9.118 13.375 15.130 1.00 6.52 350 THR A O 1
ATOM 1387 N N . LEU A 1 88 ? 10.465 14.551 13.759 1.00 3.58 351 LEU A N 1
ATOM 1388 C CA . LEU A 1 88 ? 9.958 13.955 12.540 1.00 3.44 351 LEU A CA 1
ATOM 1389 C C . LEU A 1 88 ? 10.999 12.964 12.048 1.00 3.05 351 LEU A C 1
ATOM 1390 O O . LEU A 1 88 ? 12.114 13.345 11.707 1.00 4.31 351 LEU A O 1
ATOM 1406 N N . GLU A 1 89 ? 10.623 11.692 12.026 1.00 2.61 352 GLU A N 1
ATOM 1407 C CA . GLU A 1 89 ? 11.512 10.630 11.578 1.00 2.43 352 GLU A CA 1
ATOM 1408 C C . GLU A 1 89 ? 11.109 10.226 10.170 1.00 2.30 352 GLU A C 1
ATOM 1409 O O . GLU A 1 89 ? 9.999 9.733 9.948 1.00 3.71 352 GLU A O 1
ATOM 1421 N N . VAL A 1 90 ? 12.032 10.412 9.232 1.00 1.93 353 VAL A N 1
ATOM 1422 C CA . VAL A 1 90 ? 11.788 10.107 7.837 1.00 2.23 353 VAL A CA 1
ATOM 1423 C C . VAL A 1 90 ? 12.765 9.019 7.400 1.00 2.56 353 VAL A C 1
ATOM 1424 O O . VAL A 1 90 ? 13.983 9.206 7.462 1.00 4.48 353 VAL A O 1
ATOM 1437 N N . THR A 1 91 ? 12.235 7.867 6.977 1.00 2.27 354 THR A N 1
ATOM 1438 C CA . THR A 1 91 ? 13.085 6.750 6.585 1.00 2.37 354 THR A CA 1
ATOM 1439 C C . THR A 1 91 ? 12.719 6.258 5.194 1.00 2.21 354 THR A C 1
ATOM 1440 O O . THR A 1 91 ? 11.551 6.253 4.799 1.00 3.20 354 THR A O 1
ATOM 1451 N N . VAL A 1 92 ? 13.757 5.860 4.464 1.00 1.57 355 VAL A N 1
ATOM 1452 C CA . VAL A 1 92 ? 13.639 5.411 3.094 1.00 1.23 355 VAL A CA 1
ATOM 1453 C C . VAL A 1 92 ? 13.995 3.937 3.065 1.00 1.39 355 VAL A C 1
ATOM 1454 O O . VAL A 1 92 ? 15.012 3.518 3.645 1.00 1.80 355 VAL A O 1
ATOM 1467 N N . TRP A 1 93 ? 13.138 3.180 2.389 1.00 1.87 356 TRP A N 1
ATOM 1468 C CA . TRP A 1 93 ? 13.191 1.729 2.352 1.00 2.48 356 TRP A CA 1
ATOM 1469 C C . TRP A 1 93 ? 13.111 1.240 0.922 1.00 2.29 356 TRP A C 1
ATOM 1470 O O . TRP A 1 93 ? 12.611 1.919 0.043 1.00 3.38 356 TRP A O 1
ATOM 1491 N N . ASP A 1 94 ? 13.570 0.012 0.724 1.00 2.48 357 ASP A N 1
ATOM 1492 C CA . ASP A 1 94 ? 13.572 -0.664 -0.571 1.00 2.52 357 ASP A CA 1
ATOM 1493 C C . ASP A 1 94 ? 12.629 -1.854 -0.487 1.00 2.40 357 ASP A C 1
ATOM 1494 O O . ASP A 1 94 ? 12.922 -2.827 0.214 1.00 2.74 357 ASP A O 1
ATOM 1503 N N . TYR A 1 95 ? 11.484 -1.752 -1.152 1.00 2.23 358 TYR A N 1
ATOM 1504 C CA . TYR A 1 95 ? 10.508 -2.830 -1.178 1.00 3.08 358 TYR A CA 1
ATOM 1505 C C . TYR A 1 95 ? 11.101 -4.062 -1.850 1.00 2.65 358 TYR A C 1
ATOM 1506 O O . TYR A 1 95 ? 11.636 -3.974 -2.952 1.00 2.45 358 TYR A O 1
ATOM 1524 N N . ASP A 1 96 ? 10.975 -5.203 -1.169 1.00 2.86 359 ASP A N 1
ATOM 1525 C CA . ASP A 1 96 ? 11.404 -6.502 -1.683 1.00 3.85 359 ASP A CA 1
ATOM 1526 C C . ASP A 1 96 ? 10.289 -7.530 -1.547 1.00 4.78 359 ASP A C 1
ATOM 1527 O O . ASP A 1 96 ? 9.462 -7.465 -0.640 1.00 6.96 359 ASP A O 1
ATOM 1536 N N . ILE A 1 97 ? 10.294 -8.490 -2.457 1.00 5.32 360 ILE A N 1
ATOM 1537 C CA . ILE A 1 97 ? 9.450 -9.678 -2.359 1.00 8.06 360 ILE A CA 1
ATOM 1538 C C . ILE A 1 97 ? 10.303 -10.845 -1.872 1.00 7.78 360 ILE A C 1
ATOM 1539 O O . ILE A 1 97 ? 11.400 -11.085 -2.394 1.00 9.30 360 ILE A O 1
ATOM 1555 N N . GLY A 1 98 ? 9.813 -11.562 -0.864 1.00 7.75 361 GLY A N 1
ATOM 1556 C CA . GLY A 1 98 ? 10.476 -12.770 -0.401 1.00 7.91 361 GLY A CA 1
ATOM 1557 C C . GLY A 1 98 ? 11.464 -12.577 0.736 1.00 7.46 361 GLY A C 1
ATOM 1558 O O . GLY A 1 98 ? 12.115 -13.525 1.180 1.00 7.55 361 GLY A O 1
ATOM 1562 N N . LYS A 1 99 ? 11.577 -11.351 1.218 1.00 6.64 362 LYS A N 1
ATOM 1563 C CA . LYS A 1 99 ? 12.440 -11.033 2.342 1.00 6.88 362 LYS A CA 1
ATOM 1564 C C . LYS A 1 99 ? 11.931 -9.721 2.909 1.00 6.24 362 LYS A C 1
ATOM 1565 O O . LYS A 1 99 ? 11.117 -9.035 2.284 1.00 6.40 362 LYS A O 1
ATOM 1584 N N . SER A 1 10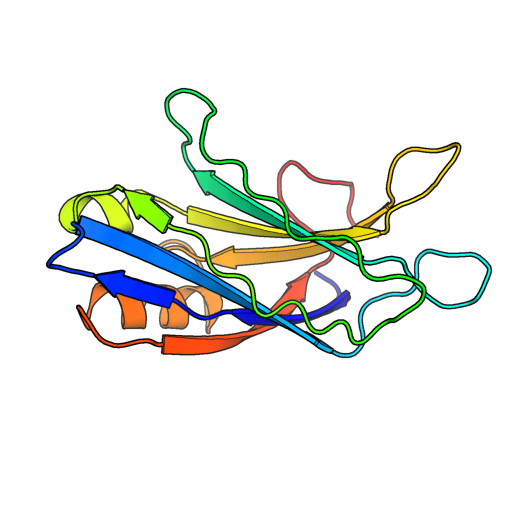0 ? 12.376 -9.363 4.100 1.00 7.44 363 SER A N 1
ATOM 1585 C CA A SER A 1 100 ? 12.009 -8.073 4.654 0.37 7.65 363 SER A CA 1
ATOM 1586 C CA B SER A 1 100 ? 12.009 -8.072 4.655 0.63 7.17 363 SER A CA 1
ATOM 1587 C C . SER A 1 100 ? 12.595 -6.957 3.795 1.00 6.30 363 SER A C 1
ATOM 1588 O O . SER A 1 100 ? 13.651 -7.111 3.180 1.00 7.11 363 SER A O 1
ATOM 1601 N N . ASN A 1 101 ? 11.901 -5.836 3.748 1.00 4.74 364 ASN A N 1
ATOM 1602 C CA . ASN A 1 101 ? 12.351 -4.717 2.940 1.00 4.13 364 ASN A CA 1
ATOM 1603 C C . ASN A 1 101 ? 13.669 -4.181 3.477 1.00 4.64 364 ASN A C 1
ATOM 1604 O O . ASN A 1 101 ? 13.881 -4.119 4.687 1.00 7.76 364 ASN A O 1
ATOM 1615 N N . ASP A 1 102 ? 14.560 -3.775 2.586 1.00 3.51 365 ASP A N 1
ATOM 1616 C CA . ASP A 1 102 ? 15.857 -3.250 2.998 1.00 3.56 365 ASP A CA 1
ATOM 1617 C C . ASP A 1 102 ? 15.772 -1.782 3.406 1.00 4.42 365 ASP A C 1
ATOM 1618 O O . ASP A 1 102 ? 15.153 -0.968 2.730 1.00 5.82 365 ASP A O 1
ATOM 1627 N N . PHE A 1 103 ? 16.431 -1.432 4.494 1.00 3.36 366 PHE A N 1
ATOM 1628 C CA . PHE A 1 103 ? 16.591 -0.048 4.886 1.00 2.90 366 PHE A CA 1
ATOM 1629 C C . PHE A 1 103 ? 17.595 0.626 3.967 1.00 2.67 366 PHE A C 1
ATOM 1630 O O . PHE A 1 103 ? 18.683 0.111 3.726 1.00 5.18 366 PHE A O 1
ATOM 1647 N N . ILE A 1 104 ? 17.241 1.800 3.462 1.00 1.93 367 ILE A N 1
ATOM 1648 C CA . ILE A 1 104 ? 18.168 2.599 2.665 1.00 2.45 367 ILE A CA 1
ATOM 1649 C C . ILE A 1 104 ? 18.843 3.666 3.538 1.00 2.79 367 ILE A C 1
ATOM 1650 O O . ILE A 1 104 ? 20.063 3.722 3.630 1.00 3.69 367 ILE A O 1
ATOM 1666 N N . GLY A 1 105 ? 18.059 4.518 4.186 1.00 2.32 368 GLY A N 1
ATOM 1667 C CA . GLY A 1 105 ? 18.633 5.568 5.014 1.00 2.27 368 GLY A CA 1
ATOM 1668 C C . GLY A 1 105 ? 17.541 6.451 5.561 1.00 1.70 368 GLY A C 1
ATOM 1669 O O . GLY A 1 105 ? 16.379 6.279 5.213 1.00 3.70 368 GLY A O 1
ATOM 1673 N N . GLY A 1 106 ? 17.891 7.411 6.405 1.00 1.87 369 GLY A N 1
ATOM 1674 C CA . GLY A 1 106 ? 16.879 8.256 7.003 1.00 1.62 369 GLY A CA 1
ATOM 1675 C C . GLY A 1 106 ? 17.408 9.600 7.443 1.00 1.67 369 GLY A C 1
ATOM 1676 O O . GLY A 1 106 ? 18.602 9.901 7.330 1.00 2.38 369 GLY A O 1
ATOM 1680 N N . VAL A 1 107 ? 16.495 10.406 7.962 1.00 1.62 370 VAL A N 1
ATOM 1681 C CA . VAL A 1 107 ? 16.843 11.684 8.551 1.00 2.44 370 VAL A CA 1
ATOM 1682 C C . VAL A 1 107 ? 15.804 11.984 9.630 1.00 1.96 370 VAL A C 1
ATOM 1683 O O . VAL A 1 107 ? 14.619 11.668 9.475 1.00 3.21 370 VAL A O 1
ATOM 1696 N N . VAL A 1 108 ? 16.273 12.571 10.727 1.00 2.33 371 VAL A N 1
ATOM 1697 C CA . VAL A 1 108 ? 15.408 12.972 11.828 1.00 3.22 371 VAL A CA 1
ATOM 1698 C C . VAL A 1 108 ? 15.511 14.484 12.030 1.00 3.07 371 VAL A C 1
ATOM 1699 O O . VAL A 1 108 ? 16.603 15.032 12.169 1.00 4.09 371 VAL A O 1
ATOM 1712 N N . LEU A 1 109 ? 14.364 15.153 12.034 1.00 3.28 372 LEU A N 1
ATOM 1713 C CA . LEU A 1 109 ? 14.292 16.601 12.226 1.00 3.53 372 LEU A CA 1
ATOM 1714 C C . LEU A 1 109 ? 13.656 16.896 13.583 1.00 3.88 372 LEU A C 1
ATOM 1715 O O . LEU A 1 109 ? 12.721 16.218 13.994 1.00 5.52 372 LEU A O 1
ATOM 1731 N N . GLY A 1 110 ? 14.167 17.901 14.290 1.00 3.46 373 GLY A N 1
ATOM 1732 C CA . GLY A 1 110 ? 13.630 18.263 15.596 1.00 4.00 373 GLY A CA 1
ATOM 1733 C C . GLY A 1 110 ? 14.502 19.305 16.240 1.00 3.66 373 GLY A C 1
ATOM 1734 O O . GLY A 1 110 ? 15.588 19.613 15.747 1.00 4.44 373 GLY A O 1
ATOM 1738 N N . ILE A 1 111 ? 14.045 19.854 17.359 1.00 4.22 374 ILE A N 1
ATOM 1739 C CA . ILE A 1 111 ? 14.815 20.939 17.969 1.00 6.05 374 ILE A CA 1
ATOM 1740 C C . ILE A 1 111 ? 16.060 20.410 18.691 1.00 5.30 374 ILE A C 1
ATOM 1741 O O . ILE A 1 111 ? 16.921 21.185 19.086 1.00 6.82 374 ILE A O 1
ATOM 1757 N N . ASN A 1 112 ? 16.156 19.095 18.852 1.00 5.31 375 ASN A N 1
ATOM 1758 C CA . ASN A 1 112 ? 17.333 18.467 19.440 1.00 7.26 375 ASN A CA 1
ATOM 1759 C C . ASN A 1 112 ? 18.330 17.974 18.380 1.00 7.49 375 ASN A C 1
ATOM 1760 O O . ASN A 1 112 ? 19.335 17.333 18.705 1.00 8.97 375 ASN A O 1
ATOM 1771 N N . ALA A 1 113 ? 18.044 18.274 17.117 1.00 6.14 376 ALA A N 1
ATOM 1772 C CA . ALA A 1 113 ? 18.935 17.916 16.018 1.00 5.50 376 ALA A CA 1
ATOM 1773 C C . ALA A 1 113 ? 20.039 18.965 15.858 1.00 4.93 376 ALA A C 1
ATOM 1774 O O . ALA A 1 113 ? 20.161 19.885 16.679 1.00 5.84 376 ALA A O 1
ATOM 1781 N N . LYS A 1 114 ? 20.832 18.825 14.796 1.00 4.63 377 LYS A N 1
ATOM 1782 C CA . LYS A 1 114 ? 21.998 19.666 14.579 1.00 5.19 377 LYS A CA 1
ATOM 1783 C C . LYS A 1 114 ? 22.056 20.101 13.122 1.00 5.07 377 LYS A C 1
ATOM 1784 O O . LYS A 1 114 ? 21.444 19.473 12.255 1.00 4.86 377 LYS A O 1
ATOM 1803 N N . GLY A 1 115 ? 22.828 21.148 12.841 1.00 4.28 378 GLY A N 1
ATOM 1804 C CA . GLY A 1 115 ? 23.044 21.573 11.466 1.00 4.45 378 GLY A CA 1
ATOM 1805 C C . GLY A 1 115 ? 21.722 21.832 10.773 1.00 4.39 378 GLY A C 1
ATOM 1806 O O . GLY A 1 115 ? 20.808 22.447 11.339 1.00 4.62 378 GLY A O 1
ATOM 1810 N N . GLU A 1 116 ? 21.597 21.373 9.531 1.00 3.65 379 GLU A N 1
ATOM 1811 C CA . GLU A 1 116 ? 20.373 21.640 8.775 1.00 5.42 379 GLU A CA 1
ATOM 1812 C C . GLU A 1 116 ? 19.193 20.786 9.220 1.00 5.24 379 GLU A C 1
ATOM 1813 O O . GLU A 1 116 ? 18.048 21.110 8.911 1.00 6.34 379 GLU A O 1
ATOM 1825 N N . ARG A 1 117 ? 19.457 19.689 9.917 1.00 5.50 380 ARG A N 1
ATOM 1826 C CA . ARG A 1 117 ? 18.355 18.915 10.487 1.00 6.20 380 ARG A CA 1
ATOM 1827 C C . ARG A 1 117 ? 17.609 19.768 11.524 1.00 7.90 380 ARG A C 1
ATOM 1828 O O . ARG A 1 117 ? 16.386 19.701 11.644 1.00 11.34 380 ARG A O 1
ATOM 1849 N N . LEU A 1 118 ? 18.370 20.565 12.270 1.00 4.21 381 LEU A N 1
ATOM 1850 C CA . LEU A 1 118 ? 17.825 21.510 13.233 1.00 2.98 381 LEU A CA 1
ATOM 1851 C C . LEU A 1 118 ? 17.244 22.724 12.533 1.00 3.80 381 LEU A C 1
ATOM 1852 O O . LEU A 1 118 ? 16.128 23.147 12.824 1.00 4.46 381 LEU A O 1
ATOM 1868 N N . LYS A 1 119 ? 18.004 23.298 11.608 1.00 3.70 382 LYS A N 1
ATOM 1869 C CA . LYS A 1 119 ? 17.596 24.562 11.014 1.00 4.67 382 LYS A CA 1
ATOM 1870 C C . LYS A 1 119 ? 16.318 24.435 10.184 1.00 3.63 382 LYS A C 1
ATOM 1871 O O . LYS A 1 119 ? 15.470 25.329 10.204 1.00 3.90 382 LYS A O 1
ATOM 1890 N N . HIS A 1 120 ? 16.156 23.323 9.470 1.00 3.14 383 HIS A N 1
ATOM 1891 C CA . HIS A 1 120 ? 14.933 23.118 8.702 1.00 2.58 383 HIS A CA 1
ATOM 1892 C C . HIS A 1 120 ? 13.715 23.120 9.638 1.00 2.86 383 HIS A C 1
ATOM 1893 O O . HIS A 1 120 ? 12.713 23.791 9.387 1.00 3.55 383 HIS A O 1
ATOM 1908 N N . TRP A 1 121 ? 13.821 22.381 10.734 1.00 2.85 384 TRP A N 1
ATOM 1909 C CA . TRP A 1 121 ? 12.745 22.285 11.698 1.00 4.10 384 TRP A CA 1
ATOM 1910 C C . TRP A 1 121 ? 12.461 23.648 12.309 1.00 4.59 384 TRP A C 1
ATOM 1911 O O . TRP A 1 121 ? 11.316 24.099 12.355 1.00 4.22 384 TRP A O 1
ATOM 1932 N N . PHE A 1 122 ? 13.516 24.307 12.776 1.00 3.92 385 PHE A N 1
ATOM 1933 C CA . PHE A 1 122 ? 13.394 25.606 13.405 1.00 5.87 385 PHE A CA 1
ATOM 1934 C C . PHE A 1 122 ? 12.790 26.631 12.439 1.00 4.36 385 PHE A C 1
ATOM 1935 O O . PHE A 1 122 ? 11.938 27.434 12.841 1.00 5.47 385 PHE A O 1
ATOM 1939 N N . ASP A 1 123 ? 13.212 26.602 11.173 1.00 4.86 386 ASP A N 1
ATOM 1940 C CA . ASP A 1 123 ? 12.689 27.536 10.177 1.00 5.54 386 ASP A CA 1
ATOM 1941 C C . ASP A 1 123 ? 11.186 27.336 9.999 1.00 5.06 386 ASP A C 1
ATOM 1942 O O . ASP A 1 123 ? 10.423 28.301 9.865 1.00 6.50 386 ASP A O 1
ATOM 1951 N N . CYS A 1 124 ? 10.750 26.083 10.002 1.00 4.59 387 CYS A N 1
ATOM 1952 C CA . CYS A 1 124 ? 9.327 25.810 9.898 1.00 4.46 387 CYS A CA 1
ATOM 1953 C C . CYS A 1 124 ? 8.586 26.363 11.125 1.00 4.43 387 CYS A C 1
ATOM 1954 O O . CYS A 1 124 ? 7.593 27.080 11.000 1.00 5.89 387 CYS A O 1
ATOM 1962 N N . LEU A 1 125 ? 9.079 26.024 12.313 1.00 4.64 388 LEU A N 1
ATOM 1963 C CA . LEU A 1 125 ? 8.434 26.434 13.554 1.00 6.12 388 LEU A CA 1
ATOM 1964 C C . LEU A 1 125 ? 8.362 27.949 13.703 1.00 6.21 388 LEU A C 1
ATOM 1965 O O . LEU A 1 125 ? 7.395 28.470 14.250 1.00 8.01 388 LEU A O 1
ATOM 1981 N N . LYS A 1 126 ? 9.379 28.659 13.232 1.00 6.29 389 LYS A N 1
ATOM 1982 C CA . LYS A 1 126 ? 9.449 30.105 13.425 1.00 8.03 389 LYS A CA 1
ATOM 1983 C C . LYS A 1 126 ? 8.748 30.889 12.318 1.00 10.05 389 LYS A C 1
ATOM 1984 O O . LYS A 1 126 ? 8.589 32.100 12.429 1.00 12.83 389 LYS A O 1
ATOM 1991 N N . ASN A 1 127 ? 8.340 30.209 11.251 1.00 8.28 390 ASN A N 1
ATOM 1992 C CA . ASN A 1 127 ? 7.686 30.853 10.110 1.00 9.31 390 ASN A CA 1
ATOM 1993 C C . ASN A 1 127 ? 6.367 30.154 9.770 1.00 8.66 390 ASN A C 1
ATOM 1994 O O . ASN A 1 127 ? 6.275 29.382 8.820 1.00 8.77 390 ASN A O 1
ATOM 2005 N N . LYS A 1 128 ? 5.346 30.411 10.571 1.00 8.54 391 LYS A N 1
ATOM 2006 C CA . LYS A 1 128 ? 4.035 29.830 10.329 1.00 10.07 391 LYS A CA 1
ATOM 2007 C C . LYS A 1 128 ? 3.526 30.181 8.936 1.00 8.48 391 LYS A C 1
ATOM 2008 O O . LYS A 1 128 ? 3.742 31.283 8.450 1.00 10.20 391 LYS A O 1
ATOM 2015 N N . ASP A 1 129 ? 2.858 29.222 8.307 1.00 7.77 392 ASP A N 1
ATOM 2016 C CA . ASP A 1 129 ? 2.213 29.411 7.017 1.00 7.84 392 ASP A CA 1
ATOM 2017 C C . ASP A 1 129 ? 3.199 29.708 5.897 1.00 7.25 392 ASP A C 1
ATOM 2018 O O . ASP A 1 129 ? 2.816 30.237 4.867 1.00 11.26 392 ASP A O 1
ATOM 2027 N N . LYS A 1 130 ? 4.459 29.331 6.101 1.00 7.05 393 LYS A N 1
ATOM 2028 C CA . LYS A 1 130 ? 5.483 29.449 5.068 1.00 6.73 393 LYS A CA 1
ATOM 2029 C C . LYS A 1 130 ? 6.079 28.066 4.817 1.00 6.81 393 LYS A C 1
ATOM 2030 O O . LYS A 1 130 ? 6.597 27.414 5.719 1.00 6.66 393 LYS A O 1
ATOM 2049 N N . ARG A 1 131 ? 6.010 27.619 3.577 1.00 6.26 394 ARG A N 1
ATOM 2050 C CA . ARG A 1 131 ? 6.555 26.319 3.223 1.00 5.99 394 ARG A CA 1
ATOM 2051 C C . ARG A 1 131 ? 8.073 26.408 3.125 1.00 4.79 394 ARG A C 1
ATOM 2052 O O . ARG A 1 131 ? 8.610 27.256 2.422 1.00 6.63 394 ARG A O 1
ATOM 2073 N N . ILE A 1 132 ? 8.753 25.527 3.857 1.00 4.05 395 ILE A N 1
ATOM 2074 C CA . ILE A 1 132 ? 10.207 25.450 3.879 1.00 3.79 395 ILE A CA 1
ATOM 2075 C C . ILE A 1 132 ? 10.593 24.083 3.312 1.00 3.65 395 ILE A C 1
ATOM 2076 O O . ILE A 1 132 ? 10.264 23.050 3.896 1.00 3.06 395 ILE A O 1
ATOM 2092 N N . 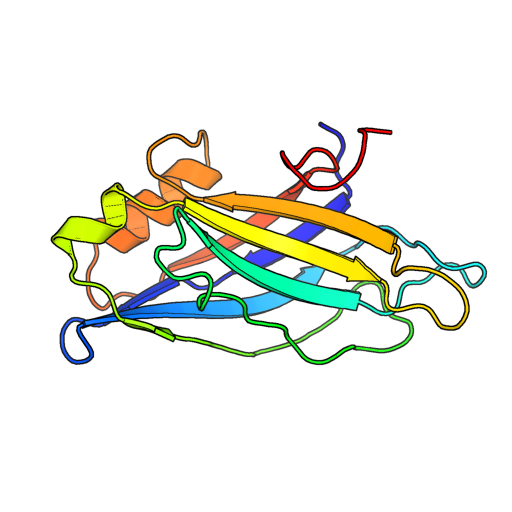GLU A 1 133 ? 11.281 24.084 2.175 1.00 3.65 396 GLU A N 1
ATOM 2093 C CA . GLU A 1 133 ? 11.603 22.873 1.443 1.00 5.74 396 GLU A CA 1
ATOM 2094 C C . GLU A 1 133 ? 13.107 22.791 1.339 1.00 5.84 396 GLU A C 1
ATOM 2095 O O . GLU A 1 133 ? 13.744 23.741 0.880 1.00 8.70 396 GLU A O 1
ATOM 2107 N N . ARG A 1 134 ? 13.679 21.671 1.775 1.00 5.05 397 ARG A N 1
ATOM 2108 C CA . ARG A 1 134 ? 15.122 21.548 1.892 1.00 4.24 397 ARG A CA 1
ATOM 2109 C C . ARG A 1 134 ? 15.566 20.109 1.684 1.00 2.33 397 ARG A C 1
ATOM 2110 O O . ARG A 1 134 ? 14.874 19.167 2.085 1.00 2.81 397 ARG A O 1
ATOM 2131 N N . TRP A 1 135 ? 16.731 19.959 1.066 1.00 2.68 398 TRP A N 1
ATOM 2132 C CA . TRP A 1 135 ? 17.381 18.671 0.897 1.00 3.04 398 TRP A CA 1
ATOM 2133 C C . TRP A 1 135 ? 18.149 18.276 2.143 1.00 3.44 398 TRP A C 1
ATOM 2134 O O . TRP A 1 135 ? 18.805 19.118 2.774 1.00 4.36 398 TRP A O 1
ATOM 2155 N N . HIS A 1 136 ? 18.114 16.984 2.454 1.00 2.23 399 HIS A N 1
ATOM 2156 C CA . HIS A 1 136 ? 18.942 16.402 3.503 1.00 2.20 399 HIS A CA 1
ATOM 2157 C C . HIS A 1 136 ? 19.619 15.158 2.993 1.00 2.39 399 HIS A C 1
ATOM 2158 O O . HIS A 1 136 ? 19.035 14.369 2.251 1.00 2.94 399 HIS A O 1
ATOM 2173 N N . THR A 1 137 ? 20.845 14.961 3.440 1.00 1.82 400 THR A N 1
ATOM 2174 C CA . THR A 1 137 ? 21.574 13.746 3.153 1.00 2.51 400 THR A CA 1
ATOM 2175 C C . THR A 1 137 ? 21.193 12.681 4.174 1.00 2.10 400 THR A C 1
ATOM 2176 O O . THR A 1 137 ? 21.235 12.901 5.393 1.00 3.46 400 THR A O 1
ATOM 2187 N N . LEU A 1 138 ? 20.804 11.525 3.647 1.00 1.57 401 LEU A N 1
ATOM 2188 C CA . LEU A 1 138 ? 20.366 10.405 4.463 1.00 1.97 401 LEU A CA 1
ATOM 2189 C C . LEU A 1 138 ? 21.536 9.740 5.169 1.00 1.78 401 LEU A C 1
ATOM 2190 O O . LEU A 1 138 ? 22.604 9.557 4.580 1.00 3.27 401 LEU A O 1
ATOM 2206 N N . THR A 1 139 ? 21.307 9.365 6.423 1.00 2.32 402 THR A N 1
ATOM 2207 C CA . THR A 1 139 ? 22.250 8.556 7.171 1.00 3.07 402 THR A CA 1
ATOM 2208 C C . THR A 1 139 ? 21.836 7.090 7.179 1.00 2.22 402 THR A C 1
ATOM 2209 O O . THR A 1 139 ? 20.656 6.756 7.052 1.00 2.93 402 THR A O 1
ATOM 2220 N N . ASN A 1 140 ? 22.823 6.219 7.355 1.00 3.01 403 ASN A N 1
ATOM 2221 C CA . ASN A 1 140 ? 22.568 4.798 7.533 1.00 3.56 403 ASN A CA 1
ATOM 2222 C C . ASN A 1 140 ? 22.272 4.441 8.991 1.00 3.21 403 ASN A C 1
ATOM 2223 O O . ASN A 1 140 ? 21.971 3.282 9.287 1.00 4.68 403 ASN A O 1
ATOM 2234 N N . GLU A 1 141 ? 22.340 5.431 9.883 1.00 2.83 404 GLU A N 1
ATOM 2235 C CA . GLU A 1 141 ? 22.183 5.219 11.324 1.00 4.42 404 GLU A CA 1
ATOM 2236 C C . GLU A 1 141 ? 20.969 5.950 11.881 1.00 3.93 404 GLU A C 1
ATOM 2237 O O . GLU A 1 141 ? 21.039 7.137 12.186 1.00 5.40 404 GLU A O 1
ATOM 2249 N N . ILE A 1 142 ? 19.857 5.230 12.009 1.00 4.14 405 ILE A N 1
ATOM 2250 C CA . ILE A 1 142 ? 18.622 5.787 12.557 1.00 3.03 405 ILE A CA 1
ATOM 2251 C C . ILE A 1 142 ? 18.251 4.961 13.789 1.00 4.00 405 ILE A C 1
ATOM 2252 O O . ILE A 1 142 ? 18.059 3.756 13.690 1.00 4.10 405 ILE A O 1
ATOM 2268 N N . PRO A 1 143 ? 18.177 5.603 14.962 1.00 4.95 406 PRO A N 1
ATOM 2269 C CA . PRO A 1 143 ? 17.802 4.855 16.164 1.00 4.72 406 PRO A CA 1
ATOM 2270 C C . PRO A 1 143 ? 16.492 4.104 15.971 1.00 4.86 406 PRO A C 1
ATOM 2271 O O . PRO A 1 143 ? 15.471 4.678 15.574 1.00 5.74 406 PRO A O 1
ATOM 2282 N N . GLY A 1 144 ? 16.534 2.810 16.260 1.00 3.90 407 GLY A N 1
ATOM 2283 C CA . GLY A 1 144 ? 15.375 1.949 16.163 1.00 5.20 407 GLY A CA 1
ATOM 2284 C C . GLY A 1 144 ? 15.195 1.306 14.802 1.00 7.09 407 GLY A C 1
ATOM 2285 O O . GLY A 1 144 ? 14.292 0.497 14.632 1.00 9.08 407 GLY A O 1
ATOM 2289 N N . ALA A 1 145 ? 16.048 1.645 13.836 1.00 6.48 408 ALA A N 1
ATOM 2290 C CA . ALA A 1 145 ? 15.985 1.039 12.505 1.00 8.79 408 ALA A CA 1
ATOM 2291 C C . ALA A 1 145 ? 16.885 -0.197 12.425 1.00 7.46 408 ALA A C 1
ATOM 2292 O O . ALA A 1 145 ? 16.532 -1.236 12.971 1.00 13.26 408 ALA A O 1
ATOM 2299 N N . VAL A 1 146 ? 18.042 -0.100 11.771 1.00 7.53 409 VAL A N 1
ATOM 2300 C CA . VAL A 1 146 ? 18.935 -1.256 11.607 1.00 6.92 409 VAL A CA 1
ATOM 2301 C C . VAL A 1 146 ? 20.337 -0.907 12.115 1.00 6.44 409 VAL A C 1
ATOM 2302 O O . VAL A 1 146 ? 20.648 0.265 12.327 1.00 7.08 409 VAL A O 1
ATOM 2315 N N . LEU A 1 147 ? 21.182 -1.917 12.317 1.00 6.77 410 LEU A N 1
ATOM 2316 C CA . LEU A 1 147 ? 22.586 -1.674 12.674 1.00 7.73 410 LEU A CA 1
ATOM 2317 C C . LEU A 1 147 ? 23.271 -0.863 11.579 1.00 7.38 410 LEU A C 1
ATOM 2318 O O . LEU A 1 147 ? 22.961 -1.017 10.403 1.00 9.10 410 LEU A O 1
ATOM 2334 N N . SER A 1 148 ? 24.198 0.004 11.979 1.00 9.22 411 SER A N 1
ATOM 2335 C CA . SER A 1 148 ? 25.047 0.726 11.050 1.00 11.47 411 SER A CA 1
ATOM 2336 C C . SER A 1 148 ? 25.877 -0.261 10.253 1.00 13.86 411 SER A C 1
ATOM 2337 O O . SER A 1 148 ? 26.181 -1.353 10.729 1.00 14.74 411 SER A O 1
ATOM 2345 N N . ASP A 1 149 ? 26.252 0.147 9.043 1.00 15.40 412 ASP A N 1
ATOM 2346 C CA . ASP A 1 149 ? 27.118 -0.631 8.165 1.00 17.66 412 ASP A CA 1
ATOM 2347 C C . ASP A 1 149 ? 28.163 0.286 7.528 1.00 19.74 412 ASP A C 1
ATOM 2348 O O . ASP A 1 149 ? 28.860 -0.101 6.583 1.00 16.76 412 ASP A O 1
#

InterPro domains:
  IPR000008 C2 domain [PF00168] (142-247)
  IPR000008 C2 domain [PF00168] (283-386)
  IPR000008 C2 domain [PR00360] (298-310)
  IPR000008 C2 domain [PR00360] (327-340)
  IPR000008 C2 domain [PR00360] (351-359)
  IPR000008 C2 domain [PS50004] (126-250)
  IPR000008 C2 domain [PS50004] (266-399)
  IPR000008 C2 domain [SM00239] (142-247)
  IPR000008 C2 domain [SM00239] (282-396)
  IPR001565 Synaptotagmin [PR00399] (270-285)
  IPR001565 Synaptotagmin [PR00399] (285-298)
  IPR001565 Synaptotagmin [PR00399] (342-357)
  IPR001565 Synaptotagmin [PR00399] (362-372)
  IPR014638 Double C2 protein, alpha/beta/gamma [PIRSF036931] (1-412)
  IPR035892 C2 domain superfamily [G3DSA:2.60.40.150] (119-253)
  IPR035892 C2 domain superfamily [G3DSA:2.60.40.150] (254-406)
  IPR035892 C2 domain superfamily [SSF49562] (119-251)
  IPR035892 C2 domain superfamily [SSF49562] (267-402)
  IPR043566 Rabphilin/Doc2/Noc2 [PTHR45729] (23-404)
  IPR047022 Rabphilin/Doc2, first C2 domain [cd04035] (127-250)

Sequence (149 aa):
GEERGRILISSLKYSSQKQGLLVGIVRCAHLAAMMDANGYSDPYVKTYLKPDVDKKSKHHKTAVKKKTLNPEFNEEFFCYEIKHGDLAKKTLEVTVWDYDIGKSSNDFIGGVVLGINAKGERLKHWFDCLKNKDKRIERWHTLTNEIPGAVLSD

Secondary structure (DSSP, 8-state):
--EEEEEEEEEEEETTTTEEEEEEEEEESPPP-STTS---EEEEEEEES-TTS---EEPPP--S-SS-EEEEEEEEE--GGGGGG-EEEEEEEE--SSSPPEEEEEEEEETT--HHHHHHHHHHHHSTT--EEEEEEEES--TTS----

Nearest PDB structures (foldseek):
  4ldc-assembly1_A  TM=1.007E+00  e=1.230E-29  Rattus norvegicus
  2cm6-assembly2_B  TM=9.752E-01  e=3.429E-22  Rattus norvegicus
  5lob-assembly1_B  TM=9.671E-01  e=1.314E-21  Rattus norvegicus
  3n5a-assembly1_A  TM=9.522E-01  e=8.513E-16  Mus musculus
  6ank-assembly1_A  TM=9.489E-01  e=4.792E-14  Rattus norvegicus

B-factor: mean 9.42, std 7.46, range [1.23, 41.44]

Radius of gyration: 14.97 Å; Cα contacts (8 Å, |Δi|>4): 374; chains: 1; bounding box: 33×44×32 Å

Organism: Rattus norvegicus (NCBI:txid10116)

GO terms:
  GO:0005544 calcium-dependent phospholipid binding (F, IDA)
  GO:0005886 plasma membrane (C, IDA)
  GO:0031201 SNARE complex (C, IDA)
  GO:0031340 positive regulation of vesicle fusion (P, IDA)
  GO:0045956 positive regulation of calcium ion-dependent exocytosis (P, IDA)
  GO:0048791 calcium ion-regulated exocytosis of neurotransmitter (P, IDA)
  GO:0006887 exocytosis (P, IEP)
  GO:0098978 glutamatergic synapse (C, IMP)
  GO:0099502 calcium-dependent activation of synaptic vesicle fusion (P, IMP)
  GO:0098978 glutamatergic synapse (C, IDA)
  GO:0099502 calcium-dependent activation of synaptic vesicle fusion (P, IDA)
  GO:0098850 extrinsic component of synaptic vesicle membrane (C, IDA)
  GO:0098850 extrinsic component of synaptic vesicle membrane (C, IEP)

Solvent-accessible surface area: 7659 Å² total; per-residue (Å²): 82,99,129,46,10,96,0,10,0,7,0,47,1,12,50,170,72,82,0,0,31,0,3,0,20,93,4,16,139,6,24,48,63,36,121,78,44,88,0,23,0,21,0,46,0,41,14,78,94,42,115,122,90,83,12,126,55,56,6,53,56,67,107,120,32,40,72,3,113,11,108,48,87,36,53,15,154,20,91,67,55,44,0,51,141,38,31,0,20,0,3,0,41,0,84,21,139,81,115,98,48,36,17,1,0,0,0,44,0,0,87,108,19,162,58,79,62,60,104,0,0,30,30,0,20,103,68,59,73,129,116,24,84,56,73,6,52,1,25,5,83,9,115,89,36,76,165,61,121